Protein AF-A0A1W9I6E1-F1 (afdb_monomer_lite)

Secondary structure (DSSP, 8-state):
-----------S---BHHHHHHHHHHHS-GGGGGGHHHHHHHHHHHHHHHHTT--E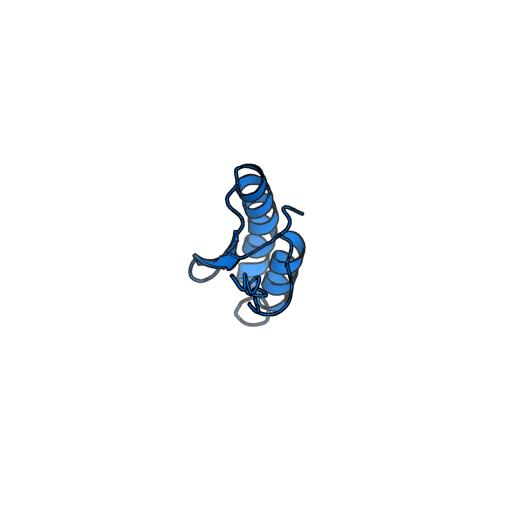EEPTTT--EEE-SB--

pLDDT: mean 82.85, std 17.26, range [40.91, 95.56]

Sequence (72 aa):
MAGLALAAGQAAHARSCTEQGKECDSWASGPNTHFKPACKKEIGACIARCKQGQKYFLGVSVGNQYPIDTCK

Foldseek 3Di:
DDDPPPPPPDDDDQDELVRQLVVLCVVCDDVNVVCNVVSVVQLVVQLVVVVVVNAWGARSPPRDTDGHDYSD

Radius of gyration: 14.9 Å; chains: 1; bounding box: 34×37×38 Å

Structure (mmCIF, N/CA/C/O backbone):
data_AF-A0A1W9I6E1-F1
#
_entry.id   AF-A0A1W9I6E1-F1
#
loop_
_atom_site.group_PDB
_atom_site.id
_atom_site.type_symbol
_atom_site.label_atom_id
_atom_site.label_alt_id
_atom_site.label_comp_id
_atom_site.label_asym_id
_atom_site.label_entity_id
_atom_site.label_seq_id
_atom_site.pdbx_PDB_ins_code
_atom_site.Cartn_x
_atom_site.Cartn_y
_atom_site.Cartn_z
_atom_site.occupancy
_atom_site.B_iso_or_equiv
_atom_site.auth_seq_id
_atom_site.auth_comp_id
_atom_site.auth_asym_id
_atom_site.auth_atom_id
_atom_site.pdbx_PDB_model_num
ATOM 1 N N . MET A 1 1 ? -18.946 -29.836 25.848 1.00 43.53 1 MET A N 1
ATOM 2 C CA . MET A 1 1 ? -18.786 -29.552 24.407 1.00 43.53 1 MET A CA 1
ATOM 3 C C . MET A 1 1 ? -17.610 -28.604 24.277 1.00 43.53 1 MET A C 1
ATOM 5 O O . MET A 1 1 ? -17.692 -27.482 24.757 1.00 43.53 1 MET A O 1
ATOM 9 N N . ALA A 1 2 ? -16.479 -29.109 23.789 1.00 44.97 2 ALA A N 1
ATOM 10 C CA . ALA A 1 2 ? -15.237 -28.356 23.681 1.00 44.97 2 ALA A CA 1
ATOM 11 C C . ALA A 1 2 ? -15.325 -27.404 22.480 1.00 44.97 2 ALA A C 1
ATOM 13 O O . ALA A 1 2 ? -15.226 -27.837 21.336 1.00 44.97 2 ALA A O 1
ATOM 14 N N . GLY A 1 3 ? -15.553 -26.118 22.738 1.00 46.56 3 GLY A N 1
ATOM 15 C CA . GLY A 1 3 ? -15.385 -25.072 21.737 1.00 46.56 3 GLY A CA 1
ATOM 16 C C . GLY A 1 3 ? -13.932 -24.624 21.738 1.00 46.56 3 GLY A C 1
ATOM 17 O O . GLY A 1 3 ? -13.596 -23.663 22.424 1.00 46.56 3 GLY A O 1
ATOM 18 N N . LEU A 1 4 ? -13.060 -25.336 21.017 1.00 51.22 4 LEU A N 1
ATOM 19 C CA . LEU A 1 4 ? -11.755 -24.786 20.665 1.00 51.22 4 LEU A CA 1
ATOM 20 C C . LEU A 1 4 ? -12.016 -23.576 19.766 1.00 51.22 4 LEU A C 1
ATOM 22 O O . LEU A 1 4 ? -12.353 -23.728 18.593 1.00 51.22 4 LEU A O 1
ATOM 26 N N . ALA A 1 5 ? -11.890 -22.378 20.339 1.00 54.69 5 ALA A N 1
ATOM 27 C CA . ALA A 1 5 ? -11.714 -21.158 19.577 1.00 54.69 5 ALA A CA 1
ATOM 28 C C . ALA A 1 5 ? -10.484 -21.376 18.696 1.00 54.69 5 ALA A C 1
ATOM 30 O O . ALA A 1 5 ? -9.353 -21.412 19.182 1.00 54.69 5 ALA A O 1
ATOM 31 N N . LEU A 1 6 ? -10.739 -21.628 17.414 1.00 53.44 6 LEU A N 1
ATOM 32 C CA . LEU A 1 6 ? -9.726 -21.775 16.391 1.00 53.44 6 LEU A CA 1
ATOM 33 C C . LEU A 1 6 ? -8.951 -20.457 16.373 1.00 53.44 6 LEU A C 1
ATOM 35 O O . LEU A 1 6 ? -9.422 -19.453 15.840 1.00 53.44 6 LEU A O 1
ATOM 39 N N . ALA A 1 7 ? -7.798 -20.444 17.039 1.00 49.47 7 ALA A N 1
ATOM 40 C CA . ALA A 1 7 ? -6.815 -19.395 16.892 1.00 49.47 7 ALA A CA 1
ATOM 41 C C . ALA A 1 7 ? -6.546 -19.283 15.392 1.00 49.47 7 ALA A C 1
ATOM 43 O O . ALA A 1 7 ? -5.985 -20.199 14.788 1.00 49.47 7 ALA A O 1
ATOM 44 N N . ALA A 1 8 ? -7.033 -18.200 14.789 1.00 53.41 8 ALA A N 1
ATOM 45 C CA . ALA A 1 8 ? -6.785 -17.855 13.404 1.00 53.41 8 ALA A CA 1
ATOM 46 C C . ALA A 1 8 ? -5.287 -17.561 13.253 1.00 53.41 8 ALA A C 1
ATOM 48 O O . ALA A 1 8 ? -4.836 -16.421 13.291 1.00 53.41 8 ALA A O 1
ATOM 49 N N . GLY A 1 9 ? -4.495 -18.623 13.138 1.00 46.06 9 GLY A N 1
ATOM 50 C CA . GLY A 1 9 ? -3.132 -18.572 12.655 1.00 46.06 9 GLY A CA 1
ATOM 51 C C . GLY A 1 9 ? -3.165 -18.291 11.161 1.00 46.06 9 GLY A C 1
ATOM 52 O O . GLY A 1 9 ? -3.085 -19.213 10.358 1.00 46.06 9 GLY A O 1
ATOM 53 N N . GLN A 1 10 ? -3.297 -17.020 10.785 1.00 48.22 10 GLN A N 1
ATOM 54 C CA . GLN A 1 10 ? -3.021 -16.544 9.433 1.00 48.22 10 GLN A CA 1
ATOM 55 C C . GLN A 1 10 ? -2.052 -15.362 9.519 1.00 48.22 10 GLN A C 1
ATOM 57 O O . GLN A 1 10 ? -2.429 -14.230 9.782 1.00 48.22 10 GLN A O 1
ATOM 62 N N . ALA A 1 11 ? -0.775 -15.720 9.364 1.00 40.91 11 ALA A N 1
ATOM 63 C CA . ALA A 1 11 ? 0.332 -14.945 8.810 1.00 40.91 11 ALA A CA 1
ATOM 64 C C . ALA A 1 11 ? 0.412 -13.434 9.126 1.00 40.91 11 ALA A C 1
ATOM 66 O O . ALA A 1 11 ? -0.252 -12.611 8.514 1.00 40.91 11 ALA A O 1
ATOM 67 N N . ALA A 1 12 ? 1.360 -13.098 10.004 1.00 46.09 12 ALA A N 1
ATOM 68 C CA . ALA A 1 12 ? 2.272 -11.954 9.906 1.00 46.09 12 ALA A CA 1
ATOM 69 C C . ALA A 1 12 ? 1.731 -10.628 9.317 1.00 46.09 12 ALA A C 1
ATOM 71 O O . ALA A 1 12 ? 1.753 -10.391 8.112 1.00 46.09 12 ALA A O 1
ATOM 72 N N . HIS A 1 13 ? 1.468 -9.714 10.253 1.00 48.44 13 HIS A N 1
ATOM 73 C CA . HIS A 1 13 ? 1.335 -8.265 10.116 1.00 48.44 13 HIS A CA 1
ATOM 74 C C . HIS A 1 13 ? 0.077 -7.761 9.419 1.00 48.44 13 HIS A C 1
ATOM 76 O O . HIS A 1 13 ? 0.001 -7.602 8.207 1.00 48.44 13 HIS A O 1
ATOM 82 N N . ALA A 1 14 ? -0.852 -7.353 10.271 1.00 51.84 14 ALA A N 1
ATOM 83 C CA . ALA A 1 14 ? -1.826 -6.324 9.998 1.00 51.84 14 ALA A CA 1
ATOM 84 C C . ALA A 1 14 ? -1.173 -5.055 9.437 1.00 51.84 14 ALA A C 1
ATOM 86 O O . ALA A 1 14 ? -0.796 -4.157 10.188 1.00 51.84 14 ALA A O 1
ATOM 87 N N . ARG A 1 15 ? -1.011 -4.995 8.113 1.00 76.44 15 ARG A N 1
ATOM 88 C CA . ARG A 1 15 ? -0.484 -3.824 7.416 1.00 76.44 15 ARG A CA 1
ATOM 89 C C . ARG A 1 15 ? -1.603 -2.815 7.240 1.00 76.44 15 ARG A C 1
ATOM 91 O O . ARG A 1 15 ? -2.753 -3.156 6.981 1.00 76.44 15 ARG A O 1
ATOM 98 N N . SER A 1 16 ? -1.268 -1.557 7.429 1.00 89.75 16 SER A N 1
ATOM 99 C CA . SER A 1 16 ? -2.100 -0.417 7.081 1.00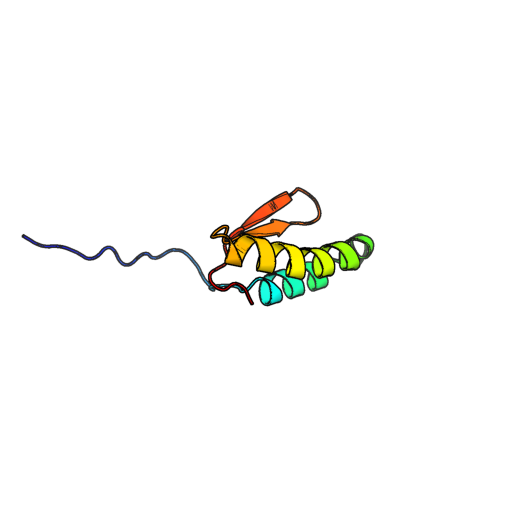 89.75 16 SER A CA 1
ATOM 100 C C . SER A 1 16 ? -1.949 -0.061 5.591 1.00 89.75 16 SER A C 1
ATOM 102 O O . SER A 1 16 ? -0.992 -0.495 4.943 1.00 89.75 16 SER A O 1
ATOM 104 N N . CYS A 1 17 ? -2.864 0.728 5.021 1.00 91.81 17 CYS A N 1
ATOM 105 C CA . CYS A 1 17 ? -2.706 1.269 3.663 1.00 91.81 17 CYS A CA 1
ATOM 106 C C . CYS A 1 17 ? -1.368 2.003 3.493 1.00 91.81 17 CYS A C 1
ATOM 108 O O . CYS A 1 17 ? -0.726 1.893 2.450 1.00 91.81 17 CYS A O 1
ATOM 110 N N . THR A 1 18 ? -0.927 2.726 4.523 1.00 91.81 18 THR A N 1
ATOM 111 C CA . THR A 1 18 ? 0.360 3.425 4.538 1.00 91.81 18 THR A CA 1
ATOM 112 C C . THR A 1 18 ? 1.540 2.460 4.606 1.00 91.81 18 THR A C 1
ATOM 114 O O . THR A 1 18 ? 2.537 2.684 3.921 1.00 91.81 18 THR A O 1
ATOM 117 N N . GLU A 1 19 ? 1.464 1.387 5.397 1.00 92.06 19 GLU A N 1
ATOM 118 C CA . GLU A 1 19 ? 2.522 0.365 5.430 1.00 92.06 19 GLU A CA 1
ATOM 119 C C . GLU A 1 19 ? 2.658 -0.338 4.080 1.00 92.06 19 GLU A C 1
ATOM 121 O O . GLU A 1 19 ? 3.761 -0.379 3.536 1.00 92.06 19 GLU A O 1
ATOM 126 N N . GLN A 1 20 ? 1.542 -0.754 3.472 1.00 91.75 20 GLN A N 1
ATOM 127 C CA . GLN A 1 20 ? 1.583 -1.333 2.128 1.00 91.75 20 GLN A CA 1
ATOM 128 C C . GLN A 1 20 ? 2.062 -0.343 1.071 1.00 91.75 20 GLN A C 1
ATOM 130 O O . GLN A 1 20 ? 2.813 -0.710 0.171 1.00 91.75 20 GLN A O 1
ATOM 135 N N . GLY A 1 21 ? 1.701 0.932 1.199 1.00 91.12 21 GLY A N 1
ATOM 136 C CA . GLY A 1 21 ? 2.214 1.979 0.326 1.00 91.12 21 GLY A CA 1
ATOM 137 C C . GLY A 1 21 ? 3.727 2.163 0.419 1.00 91.12 21 GLY A C 1
ATOM 138 O O . GLY A 1 21 ? 4.376 2.379 -0.603 1.00 91.12 21 GLY A O 1
ATOM 139 N N . LYS A 1 22 ? 4.309 2.046 1.620 1.00 91.44 22 LYS A N 1
ATOM 140 C CA . LYS A 1 22 ? 5.768 2.102 1.817 1.00 91.44 22 LYS A CA 1
ATOM 141 C C . LYS A 1 22 ? 6.471 0.890 1.221 1.00 91.44 22 LYS A C 1
ATOM 143 O O . LYS A 1 22 ? 7.529 1.040 0.611 1.00 91.44 22 LYS A O 1
ATOM 148 N N . GLU A 1 23 ? 5.894 -0.296 1.370 1.00 91.06 23 GLU A N 1
ATOM 149 C CA . GLU A 1 23 ? 6.432 -1.505 0.743 1.00 91.06 23 GLU A CA 1
ATOM 150 C C . GLU A 1 23 ? 6.338 -1.441 -0.778 1.00 91.06 23 GLU A C 1
ATOM 152 O O . GLU A 1 23 ? 7.301 -1.777 -1.465 1.00 91.06 23 GLU A O 1
ATOM 157 N N . CYS A 1 24 ? 5.238 -0.899 -1.299 1.00 92.00 24 CYS A N 1
ATOM 158 C CA . CYS A 1 24 ? 5.094 -0.593 -2.713 1.00 92.00 24 CYS A CA 1
ATOM 159 C C . CYS A 1 24 ? 6.170 0.404 -3.181 1.00 92.00 24 CYS A C 1
ATOM 161 O O . CYS A 1 24 ? 6.827 0.137 -4.183 1.00 92.00 24 CYS A O 1
ATOM 163 N N . ASP A 1 25 ? 6.421 1.510 -2.461 1.00 92.44 25 ASP A N 1
ATOM 164 C CA . ASP A 1 25 ? 7.480 2.475 -2.826 1.00 92.44 25 ASP A CA 1
ATOM 165 C C . ASP A 1 25 ? 8.881 1.843 -2.797 1.00 92.44 25 ASP A C 1
ATOM 167 O O . ASP A 1 25 ? 9.694 2.097 -3.687 1.00 92.44 25 ASP A O 1
ATOM 171 N N . SER A 1 26 ? 9.141 0.976 -1.813 1.00 91.94 26 SER A N 1
ATOM 172 C CA . SER A 1 26 ? 10.412 0.253 -1.679 1.00 91.94 26 SER A CA 1
ATOM 173 C C . SER A 1 26 ? 10.627 -0.726 -2.839 1.00 91.94 26 SER A C 1
ATOM 175 O O . SER A 1 26 ? 11.715 -0.791 -3.418 1.00 91.94 26 SER A O 1
ATOM 177 N N . TRP A 1 27 ? 9.574 -1.454 -3.222 1.00 90.94 27 TRP A N 1
ATOM 178 C CA . TRP A 1 27 ? 9.575 -2.337 -4.389 1.00 90.94 27 TRP A CA 1
ATOM 179 C C . TRP A 1 27 ? 9.690 -1.565 -5.712 1.00 90.94 27 TRP A C 1
ATOM 181 O O . TRP A 1 27 ? 10.337 -2.039 -6.649 1.00 90.94 27 TRP A O 1
ATOM 191 N N . ALA A 1 28 ? 9.104 -0.368 -5.792 1.00 93.56 28 ALA A N 1
ATOM 192 C CA . ALA A 1 28 ? 9.145 0.519 -6.951 1.00 93.56 28 ALA A CA 1
ATOM 193 C C . ALA A 1 28 ? 10.520 1.197 -7.101 1.00 93.56 28 ALA A C 1
ATOM 195 O O . ALA A 1 28 ? 10.650 2.419 -7.104 1.00 93.56 28 ALA A O 1
ATOM 196 N N . SER A 1 29 ? 11.572 0.396 -7.224 1.00 93.38 29 SER A N 1
ATOM 197 C CA . SER A 1 29 ? 12.960 0.816 -7.396 1.00 93.38 29 SER A CA 1
ATOM 198 C C . SER A 1 29 ? 13.572 0.204 -8.662 1.00 93.38 29 SER A C 1
ATOM 200 O O . SER A 1 29 ? 12.986 -0.674 -9.301 1.00 93.38 29 SER A O 1
ATOM 202 N N . GLY A 1 30 ? 14.730 0.722 -9.088 1.00 94.06 30 GLY A N 1
ATOM 203 C CA . GLY A 1 30 ? 15.405 0.298 -10.318 1.00 94.06 30 GLY A CA 1
ATOM 204 C C . GLY A 1 30 ? 14.485 0.416 -11.547 1.00 94.06 30 GLY A C 1
ATOM 205 O O . GLY A 1 30 ? 13.960 1.509 -11.791 1.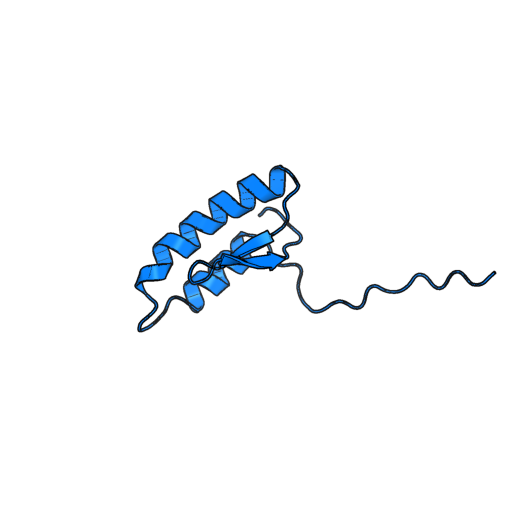00 94.06 30 GLY A O 1
ATOM 206 N N . PRO A 1 31 ? 14.228 -0.673 -12.297 1.00 92.69 31 PRO A N 1
ATOM 207 C CA . PRO A 1 31 ? 13.347 -0.641 -13.470 1.00 92.69 31 PRO A CA 1
ATOM 208 C C . PRO A 1 31 ? 11.889 -0.284 -13.123 1.00 92.69 31 PRO A C 1
ATOM 210 O O . PRO A 1 31 ? 11.157 0.232 -13.967 1.00 92.69 31 PRO A O 1
ATOM 213 N N . ASN A 1 32 ? 11.478 -0.478 -11.867 1.00 91.56 32 ASN A N 1
ATOM 214 C CA . ASN A 1 32 ? 10.112 -0.251 -11.393 1.00 91.56 32 ASN A CA 1
ATOM 215 C C . ASN A 1 32 ? 9.898 1.155 -10.812 1.00 91.56 32 ASN A C 1
ATOM 217 O O . ASN A 1 32 ? 8.834 1.443 -10.272 1.00 91.56 32 ASN A O 1
ATOM 221 N N . THR A 1 33 ? 10.878 2.058 -10.926 1.00 94.75 33 THR A N 1
ATOM 222 C CA . THR A 1 33 ? 10.804 3.415 -10.346 1.00 94.75 33 THR A CA 1
ATOM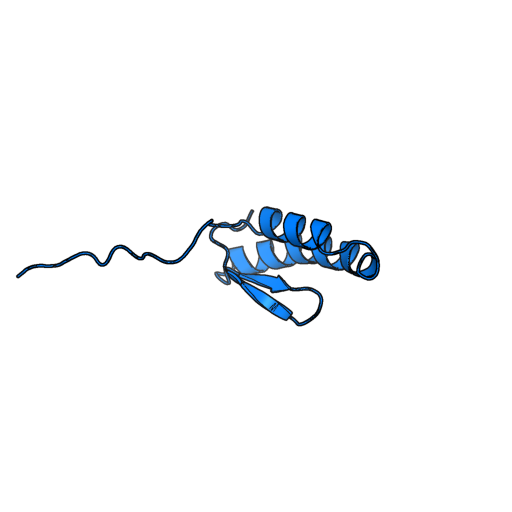 223 C C . THR A 1 33 ? 9.594 4.220 -10.840 1.00 94.75 33 THR A C 1
ATOM 225 O O . THR A 1 33 ? 9.047 5.049 -10.112 1.00 94.75 33 THR A O 1
ATOM 228 N N . HIS A 1 34 ? 9.112 3.935 -12.050 1.00 93.12 34 HIS A N 1
ATOM 229 C CA . HIS A 1 34 ? 7.925 4.567 -12.624 1.00 93.12 34 HIS A CA 1
ATOM 230 C C . HIS A 1 34 ? 6.618 4.248 -11.864 1.00 93.12 34 HIS A C 1
ATOM 232 O O . HIS A 1 34 ? 5.639 4.976 -12.011 1.00 93.12 34 HIS A O 1
ATOM 238 N N . PHE A 1 35 ? 6.601 3.223 -11.002 1.00 93.81 35 PHE A N 1
ATOM 239 C CA . PHE A 1 35 ? 5.447 2.865 -10.171 1.00 93.81 35 PHE A CA 1
ATOM 240 C C . PHE A 1 35 ? 5.344 3.647 -8.854 1.00 93.81 35 PHE A C 1
ATOM 242 O O . PHE A 1 35 ? 4.277 3.650 -8.241 1.00 93.81 35 PHE A O 1
ATOM 249 N N . LYS A 1 36 ? 6.390 4.366 -8.420 1.00 92.69 36 LYS A N 1
ATOM 250 C CA . LYS A 1 36 ? 6.356 5.189 -7.193 1.00 92.69 36 LYS A CA 1
ATOM 251 C C . LYS A 1 36 ? 5.141 6.125 -7.083 1.00 92.69 36 LYS A C 1
ATOM 253 O O . LYS A 1 36 ? 4.491 6.126 -6.034 1.00 92.69 36 LYS A O 1
ATOM 258 N N . PRO A 1 37 ? 4.774 6.913 -8.117 1.00 93.62 37 PRO A N 1
ATOM 259 C CA . PRO A 1 37 ? 3.573 7.746 -8.048 1.00 93.62 37 PRO A CA 1
ATOM 260 C C . PRO A 1 37 ? 2.289 6.919 -7.902 1.00 93.62 37 PRO A C 1
ATOM 262 O O . PRO A 1 37 ? 1.386 7.329 -7.172 1.00 93.62 37 PRO A O 1
ATOM 265 N N . ALA A 1 38 ? 2.213 5.743 -8.535 1.00 93.56 38 ALA A N 1
ATOM 266 C CA . ALA A 1 38 ? 1.072 4.845 -8.392 1.00 93.56 38 ALA A CA 1
ATOM 267 C C . ALA A 1 38 ? 0.969 4.299 -6.959 1.00 93.56 38 ALA A C 1
ATOM 269 O O . ALA A 1 38 ? -0.118 4.321 -6.390 1.00 93.56 38 ALA A O 1
ATOM 270 N N . CYS A 1 39 ? 2.090 3.913 -6.337 1.00 92.81 39 CYS A N 1
ATOM 271 C CA . CYS A 1 39 ? 2.123 3.449 -4.946 1.00 92.81 39 CYS A CA 1
ATOM 272 C C . CYS A 1 39 ? 1.593 4.509 -3.976 1.00 92.81 39 CYS A C 1
ATOM 274 O O . CYS A 1 39 ? 0.774 4.212 -3.110 1.00 92.81 39 CYS A O 1
ATOM 276 N N . LYS A 1 40 ? 2.007 5.772 -4.149 1.00 91.81 40 LYS A N 1
ATOM 277 C CA . LYS A 1 40 ? 1.529 6.888 -3.317 1.00 91.81 40 LYS A CA 1
ATOM 278 C C . LYS A 1 40 ? 0.046 7.181 -3.530 1.00 91.81 40 LYS A C 1
ATOM 280 O O . LYS A 1 40 ? -0.674 7.419 -2.563 1.00 91.81 40 LYS A O 1
ATOM 285 N N . LYS A 1 41 ? -0.419 7.151 -4.783 1.00 94.31 41 LYS A N 1
ATOM 286 C CA . LYS A 1 41 ? -1.838 7.335 -5.119 1.00 94.31 41 LYS A CA 1
ATOM 287 C C . LYS A 1 41 ? -2.701 6.235 -4.503 1.00 94.31 41 LYS A C 1
ATOM 289 O O . LYS A 1 41 ? -3.785 6.513 -3.991 1.00 94.31 41 LYS A O 1
ATOM 294 N N . GLU A 1 42 ? -2.196 5.009 -4.522 1.00 93.88 42 GLU A N 1
ATOM 295 C CA . GLU A 1 42 ? -2.908 3.852 -4.008 1.00 93.88 42 GLU A CA 1
ATOM 296 C C . GLU A 1 42 ? -3.100 3.893 -2.489 1.00 93.88 42 GLU A C 1
ATOM 298 O O . GLU A 1 42 ? -4.118 3.406 -2.016 1.00 93.88 42 GLU A O 1
ATOM 303 N N . ILE A 1 43 ? -2.228 4.556 -1.720 1.00 93.50 43 ILE A N 1
ATOM 304 C CA . ILE A 1 43 ? -2.465 4.781 -0.281 1.00 93.50 43 ILE A CA 1
ATOM 305 C C . ILE A 1 43 ? -3.806 5.493 -0.074 1.00 93.50 43 ILE A C 1
ATOM 307 O O . ILE A 1 43 ? -4.661 5.003 0.659 1.00 93.50 43 ILE A O 1
ATOM 311 N N . GLY A 1 44 ? -4.032 6.619 -0.759 1.00 93.06 44 GLY A N 1
ATOM 312 C CA . GLY A 1 44 ? -5.280 7.376 -0.632 1.00 93.06 44 GLY A CA 1
ATOM 313 C C . GLY A 1 44 ? -6.506 6.572 -1.076 1.00 93.06 44 GLY A C 1
ATOM 314 O O . GLY A 1 44 ? -7.537 6.586 -0.400 1.00 93.06 44 GLY A O 1
ATOM 315 N N . ALA A 1 45 ? -6.379 5.825 -2.176 1.00 94.31 45 ALA A N 1
ATOM 316 C CA . ALA A 1 45 ? -7.448 4.970 -2.686 1.00 94.31 45 ALA A CA 1
ATOM 317 C C . ALA A 1 45 ? -7.763 3.806 -1.731 1.00 94.31 45 ALA A C 1
ATOM 319 O O . ALA A 1 45 ? -8.929 3.550 -1.434 1.00 94.31 45 ALA A O 1
ATOM 320 N N . CYS A 1 46 ? -6.735 3.156 -1.190 1.00 94.19 46 CYS A N 1
ATOM 321 C CA . CYS A 1 46 ? -6.847 2.122 -0.172 1.00 94.19 46 CYS A CA 1
ATOM 322 C C . CYS A 1 46 ? -7.557 2.651 1.075 1.00 94.19 46 CYS A C 1
ATOM 324 O O . CYS A 1 46 ? -8.493 2.015 1.549 1.00 94.19 46 CYS A O 1
ATOM 326 N N . ILE A 1 47 ? -7.187 3.835 1.577 1.00 94.56 47 ILE A N 1
ATOM 327 C CA . ILE A 1 47 ? -7.821 4.432 2.763 1.00 94.56 47 ILE A CA 1
ATOM 328 C C . ILE A 1 47 ? -9.311 4.681 2.504 1.00 94.56 47 ILE A C 1
ATOM 330 O O . ILE A 1 47 ? -10.149 4.356 3.348 1.00 94.56 47 ILE A O 1
ATOM 334 N N . ALA A 1 48 ? -9.653 5.238 1.339 1.00 95.56 48 ALA A N 1
ATOM 335 C CA . ALA A 1 48 ? -11.038 5.494 0.957 1.00 95.56 48 ALA A CA 1
ATOM 336 C C . ALA A 1 48 ? -11.860 4.196 0.880 1.00 95.56 48 ALA A C 1
ATOM 338 O O . ALA A 1 48 ? -12.917 4.108 1.503 1.00 95.56 48 ALA A O 1
ATOM 339 N N . ARG A 1 49 ? -11.341 3.168 0.195 1.00 94.44 49 ARG A N 1
ATOM 340 C CA . ARG A 1 49 ? -11.977 1.843 0.090 1.00 94.44 49 ARG A CA 1
ATOM 341 C C . ARG A 1 49 ? -12.093 1.152 1.447 1.00 94.44 49 ARG A C 1
ATOM 343 O O . ARG A 1 49 ? -13.145 0.617 1.788 1.00 94.44 49 ARG A O 1
ATOM 350 N N . CYS A 1 50 ? -11.056 1.231 2.272 1.00 93.94 50 CYS A N 1
ATOM 351 C CA . CYS A 1 50 ? -11.052 0.630 3.599 1.00 93.94 50 CYS A CA 1
ATOM 352 C C . CYS A 1 50 ? -12.122 1.241 4.508 1.00 93.94 50 CYS A C 1
ATOM 354 O O . CYS A 1 50 ? -12.826 0.504 5.199 1.00 93.94 50 CYS A O 1
ATOM 356 N N . LYS A 1 51 ? -12.335 2.564 4.447 1.00 91.31 51 LYS A N 1
ATOM 357 C CA . LYS A 1 51 ? -13.440 3.234 5.161 1.00 91.31 51 LYS A CA 1
ATOM 358 C C . LYS A 1 51 ? -14.827 2.803 4.673 1.00 91.31 51 LYS A C 1
ATOM 360 O O . LYS A 1 51 ? -15.788 2.919 5.424 1.00 91.31 51 LYS A O 1
ATOM 365 N N . GLN A 1 52 ? -14.927 2.285 3.451 1.00 93.06 52 GLN A N 1
ATOM 366 C CA . GLN A 1 52 ? -16.143 1.691 2.885 1.00 93.06 52 GLN A CA 1
ATOM 367 C C . GLN A 1 52 ? -16.272 0.185 3.191 1.00 93.06 52 GLN A C 1
ATOM 369 O O . GLN A 1 52 ? -17.209 -0.456 2.727 1.00 93.06 52 GLN A O 1
ATOM 374 N N . GLY A 1 53 ? -15.344 -0.395 3.964 1.00 90.12 53 GLY A N 1
ATOM 375 C CA . GLY A 1 53 ? -15.339 -1.811 4.348 1.00 90.12 53 GLY A CA 1
ATOM 376 C C . GLY A 1 53 ? -14.467 -2.712 3.467 1.00 90.12 53 GLY A C 1
ATOM 377 O O . GLY A 1 53 ? -14.307 -3.892 3.770 1.00 90.12 53 GLY A O 1
ATOM 378 N N . GLN A 1 54 ? -13.852 -2.175 2.411 1.00 91.81 54 GLN A N 1
ATOM 379 C CA . GLN A 1 54 ? -12.959 -2.919 1.523 1.00 91.81 54 GLN A CA 1
ATOM 380 C C . GLN A 1 54 ? -11.511 -2.859 2.021 1.00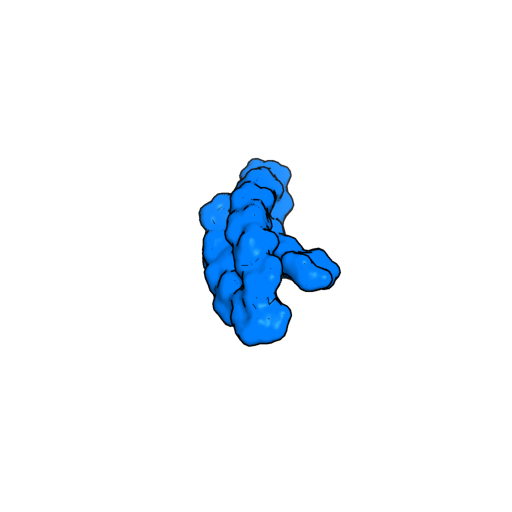 91.81 54 GLN A C 1
ATOM 382 O O . GLN A 1 54 ? -10.754 -1.941 1.705 1.00 91.81 54 GLN A O 1
ATOM 387 N N . LYS A 1 55 ? -11.122 -3.855 2.815 1.00 90.19 55 LYS A N 1
ATOM 388 C CA . LYS A 1 55 ? -9.834 -3.891 3.513 1.00 90.19 55 LYS A CA 1
ATOM 389 C C . LYS A 1 55 ? -8.705 -4.531 2.692 1.00 90.19 55 LYS A C 1
ATOM 391 O O . LYS A 1 55 ? -8.177 -5.581 3.050 1.00 90.19 55 LYS A O 1
ATOM 396 N N . TYR A 1 56 ? -8.324 -3.890 1.589 1.00 91.00 56 TYR A N 1
ATOM 397 C CA . TYR A 1 56 ? -7.162 -4.302 0.794 1.00 91.00 56 TYR A CA 1
ATOM 398 C C . TYR A 1 56 ? -6.464 -3.120 0.102 1.00 91.00 56 TYR A C 1
ATOM 400 O O . TYR A 1 56 ? -7.091 -2.138 -0.311 1.00 91.00 56 TYR A O 1
ATOM 408 N N . PHE A 1 57 ? -5.156 -3.263 -0.087 1.00 92.44 57 PHE A N 1
ATOM 409 C CA . PHE A 1 57 ? -4.314 -2.434 -0.947 1.00 92.44 57 PHE A CA 1
ATOM 410 C C . PHE A 1 57 ? -4.154 -3.111 -2.317 1.00 92.44 57 PHE A C 1
ATOM 412 O O . PHE A 1 57 ? -3.972 -4.327 -2.374 1.00 92.44 57 PHE A O 1
ATOM 419 N N . LEU A 1 58 ? -4.216 -2.361 -3.420 1.00 93.06 58 LEU A N 1
ATOM 420 C CA . LEU A 1 58 ? -4.023 -2.901 -4.771 1.00 93.06 58 LEU A CA 1
ATOM 421 C C . LEU A 1 58 ? -2.577 -2.734 -5.243 1.00 93.06 58 LEU A C 1
ATOM 423 O O . LEU A 1 58 ? -2.044 -1.636 -5.331 1.00 93.06 58 LEU A O 1
ATOM 427 N N . GLY A 1 59 ? -1.938 -3.834 -5.618 1.00 90.44 59 GLY A N 1
ATOM 428 C CA . GLY A 1 59 ? -0.632 -3.831 -6.261 1.00 90.44 59 GLY A CA 1
ATOM 429 C C . GLY A 1 59 ? -0.670 -3.072 -7.581 1.00 90.44 59 GLY A C 1
ATOM 430 O O . GLY A 1 59 ? -1.491 -3.351 -8.450 1.00 90.44 59 GLY A O 1
ATOM 431 N N . VAL A 1 60 ? 0.258 -2.140 -7.758 1.00 90.38 60 VAL A N 1
ATOM 432 C CA . VAL A 1 60 ? 0.244 -1.184 -8.877 1.00 90.38 60 VAL A CA 1
ATOM 433 C C . VAL A 1 60 ? 0.713 -1.758 -10.218 1.00 90.38 60 VAL A C 1
ATOM 435 O O . VAL A 1 60 ? 0.513 -1.117 -11.244 1.00 90.38 60 VAL A O 1
ATOM 438 N N . SER A 1 61 ? 1.325 -2.947 -10.226 1.00 85.94 61 SER A N 1
ATOM 439 C CA . SER A 1 61 ? 1.811 -3.607 -11.448 1.00 85.94 61 SER A CA 1
ATOM 440 C C . SER A 1 61 ? 0.779 -4.529 -12.095 1.00 85.94 61 SER A C 1
ATOM 442 O O . SER A 1 61 ? 0.619 -4.513 -13.309 1.00 85.94 61 SER A O 1
ATOM 444 N N . VAL A 1 62 ? 0.093 -5.342 -11.288 1.00 81.62 62 VAL A N 1
ATOM 445 C CA . VAL A 1 62 ? -0.804 -6.414 -11.761 1.00 81.62 62 VAL A CA 1
ATOM 446 C C . VAL A 1 62 ? -2.158 -6.436 -11.044 1.00 81.62 62 VAL A C 1
ATOM 448 O O . VAL A 1 62 ? -2.962 -7.329 -11.277 1.00 81.62 62 VAL A O 1
ATOM 451 N N . GLY A 1 63 ? -2.430 -5.472 -10.157 1.00 81.50 63 GLY A N 1
ATOM 452 C CA . GLY A 1 63 ? -3.704 -5.386 -9.437 1.00 81.50 63 GLY A CA 1
ATOM 453 C C . GLY A 1 63 ? -3.879 -6.413 -8.314 1.00 81.50 63 GLY A C 1
ATOM 454 O O . GLY A 1 63 ? -5.006 -6.638 -7.876 1.00 81.50 63 GLY A O 1
ATOM 455 N N . ASN A 1 64 ? -2.794 -7.037 -7.837 1.00 87.50 64 ASN A N 1
ATOM 456 C CA . ASN A 1 64 ? -2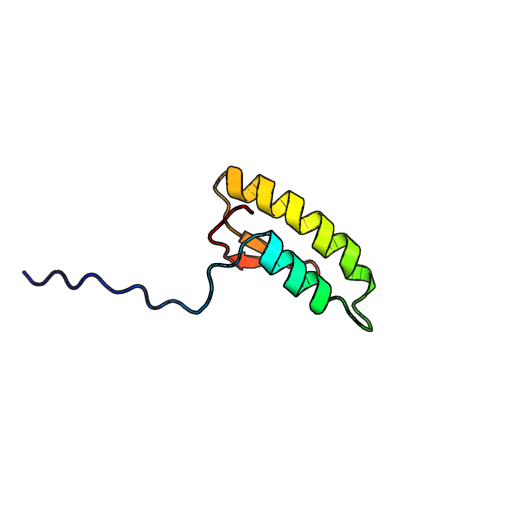.846 -7.988 -6.721 1.00 87.50 64 ASN A CA 1
ATOM 457 C C . ASN A 1 64 ? -3.488 -7.351 -5.488 1.00 87.50 64 ASN A C 1
ATOM 459 O O . ASN A 1 64 ? -3.149 -6.229 -5.123 1.00 87.50 64 ASN A O 1
ATOM 463 N N . GLN A 1 65 ? -4.373 -8.072 -4.811 1.00 90.44 65 GLN A N 1
ATOM 464 C CA . GLN A 1 65 ? -4.960 -7.592 -3.566 1.00 90.44 65 GLN A CA 1
ATOM 465 C C . GLN A 1 65 ? -4.091 -8.014 -2.390 1.00 90.44 65 GLN A C 1
ATOM 467 O O . GLN A 1 65 ? -3.843 -9.200 -2.181 1.00 90.44 65 GLN A O 1
ATOM 472 N N . TYR A 1 66 ? -3.660 -7.031 -1.611 1.00 88.81 66 TYR A N 1
ATOM 473 C CA . TYR A 1 66 ? -2.942 -7.249 -0.372 1.00 88.81 66 TYR A CA 1
ATOM 474 C C . TYR A 1 66 ? -3.858 -6.895 0.801 1.00 88.81 66 TYR A C 1
ATOM 476 O O . TYR A 1 66 ? -4.233 -5.725 0.927 1.00 88.81 66 TYR A O 1
ATOM 484 N N . PRO A 1 67 ? -4.252 -7.867 1.640 1.00 90.00 67 PRO A N 1
ATOM 485 C CA . PRO A 1 67 ? -5.138 -7.603 2.764 1.00 90.00 67 PRO A CA 1
ATOM 486 C C . PRO A 1 67 ? -4.501 -6.605 3.734 1.00 90.00 67 PRO A C 1
ATOM 488 O O . PRO A 1 67 ? -3.279 -6.566 3.908 1.00 90.00 67 PRO A O 1
ATOM 491 N N . ILE A 1 68 ? -5.353 -5.781 4.336 1.00 90.75 68 ILE A N 1
ATOM 492 C CA . ILE A 1 68 ? -4.981 -4.817 5.370 1.00 90.75 68 ILE A CA 1
ATOM 493 C C . ILE A 1 68 ? -5.959 -4.909 6.535 1.00 90.75 68 ILE A C 1
ATOM 495 O O . ILE A 1 68 ? -7.110 -5.302 6.369 1.00 90.75 68 ILE A O 1
ATOM 499 N N . ASP A 1 69 ? -5.538 -4.469 7.710 1.00 86.75 69 ASP A N 1
ATOM 500 C CA . ASP A 1 69 ? -6.402 -4.479 8.897 1.00 86.75 69 ASP A CA 1
ATOM 501 C C . ASP A 1 69 ? -6.871 -3.084 9.284 1.00 86.75 69 ASP A C 1
ATOM 503 O O . ASP A 1 69 ? -7.971 -2.910 9.823 1.00 86.75 69 ASP A O 1
ATOM 507 N N . THR A 1 70 ? -6.044 -2.078 8.982 1.00 87.31 70 THR A N 1
ATOM 508 C CA . THR A 1 70 ? -6.284 -0.688 9.361 1.00 87.31 70 THR A CA 1
ATOM 509 C C . THR A 1 70 ? -6.273 0.232 8.147 1.00 87.31 70 THR A C 1
ATOM 511 O O . THR A 1 70 ? -5.424 0.138 7.266 1.00 87.31 70 THR A O 1
ATOM 514 N N . CYS A 1 71 ? -7.216 1.172 8.124 1.00 89.69 71 CYS A N 1
ATOM 515 C CA . CYS A 1 71 ? -7.409 2.111 7.018 1.00 89.69 71 CYS A CA 1
ATOM 516 C C . CYS A 1 71 ? -6.465 3.315 7.063 1.00 89.69 71 CYS A C 1
ATOM 518 O O . CYS A 1 71 ? -6.854 4.384 6.602 1.00 89.69 71 CYS A O 1
ATOM 520 N N . LYS A 1 72 ? -5.306 3.201 7.712 1.00 84.44 72 LYS A N 1
ATOM 521 C CA . LYS A 1 72 ? -4.365 4.315 7.875 1.00 84.44 72 LYS A CA 1
ATOM 522 C C . LYS A 1 72 ? -3.192 4.196 6.928 1.00 84.44 72 LYS A C 1
ATOM 524 O O . LYS A 1 72 ? -2.919 3.084 6.446 1.00 84.44 72 LYS A O 1
#